Protein 7T5U (pdb70)

Secondary structure (DSSP, 8-state):
--HHHHHHHHHHHHTT--HHHHHHHHT--HHHHHHHHHS--PPPPHHHHHHHHHHHTS-THHHH--

Radius of gyration: 10.3 Å; Cα contacts (8 Å, |Δi|>4): 65; chains: 1; bounding box: 23×23×21 Å

Structure (mmCIF, N/CA/C/O backbone):
data_7T5U
#
_entry.id   7T5U
#
_cell.length_a   32.374
_cell.length_b   39.715
_cell.length_c   47.231
_cell.angle_alpha   90.000
_cell.angle_beta   90.000
_cell.angle_gamma   90.000
#
_symmetry.space_group_name_H-M   'P 21 21 21'
#
loop_
_entity.id
_entity.type
_entity.pdbx_description
1 polymer 'Helix-turn-helix domain-containing protein'
2 non-polymer 'SULFATE ION'
3 water water
#
loop_
_atom_site.group_PDB
_atom_site.id
_atom_site.type_symbol
_atom_site.label_atom_id
_atom_site.label_alt_id
_atom_site.label_comp_id
_atom_site.label_asym_id
_atom_site.label_entity_id
_atom_site.label_seq_id
_atom_site.pdbx_PDB_ins_code
_atom_site.Cartn_x
_atom_site.Cartn_y
_atom_site.Cartn_z
_atom_site.occupancy
_atom_site.B_iso_or_equiv
_atom_site.auth_seq_id
_atom_site.auth_comp_id
_atom_site.auth_asym_id
_atom_site.auth_atom_id
_atom_site.pdbx_PDB_model_num
ATOM 1 N N . ALA A 1 4 ? 2.94299 -15.67159 13.28258 1.000 20.99294 2 ALA A N 1
ATOM 2 C CA . ALA A 1 4 ? 1.98392 -16.50867 13.98604 1.000 19.82571 2 ALA A CA 1
ATOM 3 C C . ALA A 1 4 ? 2.04958 -16.20985 15.48971 1.000 18.88454 2 ALA A C 1
ATOM 4 O O . ALA A 1 4 ? 2.53046 -15.14192 15.88114 1.000 18.73526 2 ALA A O 1
ATOM 10 N N . THR A 1 5 ? 1.56116 -17.13601 16.32147 1.000 18.14899 3 THR A N 1
ATOM 11 C CA . THR A 1 5 ? 1.47999 -16.93265 17.76770 1.000 17.57315 3 THR A CA 1
ATOM 12 C C . THR A 1 5 ? 1.64925 -18.26641 18.48307 1.000 16.71162 3 THR A C 1
ATOM 13 O O . THR A 1 5 ? 1.51293 -19.32941 17.87448 1.000 16.33098 3 THR A O 1
ATOM 24 N N . ARG A 1 6 ? 1.90058 -18.19602 19.80348 1.000 16.16605 4 ARG A N 1
ATOM 25 C CA . ARG A 1 6 ? 2.13326 -19.40976 20.58938 1.000 15.28919 4 ARG A CA 1
ATOM 26 C C . ARG A 1 6 ? 0.85203 -20.21162 20.78474 1.000 13.27570 4 ARG A C 1
ATOM 27 O O . ARG A 1 6 ? 0.82432 -21.41241 20.50826 1.000 12.63819 4 ARG A O 1
ATOM 48 N N . LEU A 1 7 ? -0.22116 -19.58843 21.27674 1.000 13.48853 5 LEU A N 1
ATOM 49 C CA . LEU A 1 7 ? -1.46561 -20.34491 21.38278 1.000 13.70996 5 LEU A CA 1
ATOM 50 C C . LEU A 1 7 ? -1.85533 -20.92377 20.02301 1.000 12.65881 5 LEU A C 1
ATOM 51 O O . LEU A 1 7 ? -2.25003 -22.09100 19.93080 1.000 11.30086 5 LEU A O 1
ATOM 67 N N . GLY A 1 8 ? -1.66974 -20.15010 18.94690 1.000 13.54978 6 GLY A N 1
ATOM 68 C CA . GLY A 1 8 ? -2.06665 -20.61871 17.62557 1.000 13.56607 6 GLY A CA 1
ATOM 69 C C . GLY A 1 8 ? -1.19935 -21.74335 17.08505 1.000 12.98351 6 GLY A C 1
ATOM 70 O O . GLY A 1 8 ? -1.70452 -22.65503 16.42524 1.000 13.03834 6 GLY A O 1
ATOM 74 N N . GLU A 1 9 ? 0.11819 -21.67449 17.32426 1.000 12.70605 7 GLU A N 1
ATOM 75 C CA . GLU A 1 9 ? 1.03016 -22.77793 17.00549 1.000 13.08554 7 GLU A CA 1
ATOM 76 C C . GLU A 1 9 ? 0.55455 -24.06302 17.64560 1.000 11.29611 7 GLU A C 1
ATOM 77 O O . GLU A 1 9 ? 0.46855 -25.11490 16.99676 1.000 11.62020 7 GLU A O 1
ATOM 89 N N . LYS A 1 10 ? 0.26220 -23.98907 18.94248 1.000 10.42356 8 LYS A N 1
ATOM 90 C CA . LYS A 1 10 ? -0.11296 -25.16844 19.70256 1.000 10.13247 8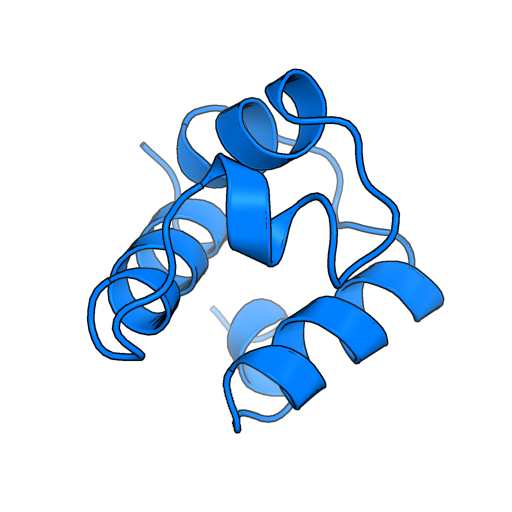 LYS A CA 1
ATOM 91 C C . LYS A 1 10 ? -1.40506 -25.72427 19.18000 1.000 9.79813 8 LYS A C 1
ATOM 92 O O . LYS A 1 10 ? -1.55055 -26.93201 18.98052 1.000 10.03120 8 LYS A O 1
ATOM 111 N N . LEU A 1 11 ? -2.36630 -24.84472 18.97554 1.000 9.13714 9 LEU A N 1
ATOM 112 C CA . LEU A 1 11 ? -3.66987 -25.28068 18.54012 1.000 9.65405 9 LEU A CA 1
ATOM 113 C C . LEU A 1 11 ? -3.58116 -25.93797 17.16849 1.000 8.06403 9 LEU A C 1
ATOM 114 O O . LEU A 1 11 ? -4.10301 -27.03901 16.95561 1.000 8.69356 9 LEU A O 1
ATOM 130 N N . ARG A 1 12 ? -2.92447 -25.27533 16.20921 1.000 7.67209 10 ARG A N 1
ATOM 131 C CA . ARG A 1 12 ? -2.83435 -25.84471 14.86836 1.000 8.28486 10 ARG A CA 1
ATOM 132 C C . ARG A 1 12 ? -2.03999 -27.14699 14.86020 1.000 7.67654 10 ARG A C 1
ATOM 133 O O . ARG A 1 12 ? -2.42763 -28.11705 14.20039 1.000 7.74834 10 ARG A O 1
ATOM 154 N N . ASP A 1 13 ? -0.92007 -27.19086 15.58030 1.000 7.47992 11 ASP A N 1
ATOM 155 C CA . ASP A 1 13 ? -0.11264 -28.40586 15.61103 1.000 7.77573 11 ASP A CA 1
ATOM 156 C C . ASP A 1 13 ? -0.92766 -29.59062 16.10190 1.000 7.15666 11 ASP A C 1
ATOM 157 O O . ASP A 1 13 ? -0.85804 -30.68505 15.52566 1.000 7.84269 11 ASP A O 1
ATOM 166 N N . LEU A 1 14 ? -1.64191 -29.41267 17.21703 1.000 6.58964 12 LEU A N 1
ATOM 167 C CA . LEU A 1 14 ? -2.38862 -30.52767 17.78502 1.000 7.01933 12 LEU A CA 1
ATOM 168 C C . LEU A 1 14 ? -3.56809 -30.89645 16.90148 1.000 7.38174 12 LEU A C 1
ATOM 169 O O . LEU A 1 14 ? -3.87534 -32.07902 16.73833 1.000 7.98492 12 LEU A O 1
ATOM 185 N N . ARG A 1 15 ? -4.24041 -29.90261 16.32104 1.000 6.92171 13 ARG A N 1
ATOM 186 C CA . ARG A 1 15 ? -5.36405 -30.20201 15.44435 1.000 7.05434 13 ARG A CA 1
ATOM 187 C C . ARG A 1 15 ? -4.91960 -31.07281 14.27928 1.000 7.52202 13 ARG A C 1
ATOM 188 O O . ARG A 1 15 ? -5.54835 -32.08973 13.96236 1.000 8.94567 13 ARG A O 1
ATOM 209 N N . LYS A 1 16 ? -3.81362 -30.68903 13.63988 1.000 8.22825 14 LYS A N 1
ATOM 210 C CA . LYS A 1 16 ? -3.34627 -31.41979 12.47101 1.000 10.10079 14 LYS A CA 1
ATOM 211 C C . LYS A 1 16 ? -2.86393 -32.80975 12.86102 1.000 12.02992 14 LYS A C 1
ATOM 212 O O . LYS A 1 16 ? -3.09854 -33.76842 12.12540 1.000 13.08161 14 LYS A O 1
ATOM 231 N N . GLN A 1 17 ? -2.24642 -32.94585 14.03648 1.000 12.60466 15 GLN A N 1
ATOM 232 C CA A GLN A 1 17 ? -1.81607 -34.25892 14.49387 0.553 13.31592 15 GLN A CA 1
ATOM 233 C CA B GLN A 1 17 ? -1.82550 -34.25743 14.52954 0.447 13.52265 15 GLN A CA 1
ATOM 234 C C . GLN A 1 17 ? -3.00077 -35.16207 14.84292 1.000 14.10920 15 GLN A C 1
ATOM 235 O O . GLN A 1 17 ? -2.89417 -36.38338 14.69224 1.000 16.15811 15 GLN A O 1
ATOM 260 N N . ARG A 1 18 ? -4.11788 -34.59378 15.31785 1.000 14.02763 16 ARG A N 1
ATOM 261 C CA . ARG A 1 18 ? -5.32631 -35.36309 15.61503 1.000 14.75510 16 ARG A CA 1
ATOM 262 C C . ARG A 1 18 ? -6.13178 -35.68587 14.35920 1.000 15.12004 16 ARG A C 1
ATOM 263 O O . ARG A 1 18 ? -7.16236 -36.35948 14.45503 1.000 16.46452 16 ARG A O 1
ATOM 284 N N . GLY A 1 19 ? -5.68649 -35.22378 13.19230 1.000 14.10058 17 GLY A N 1
ATOM 285 C CA . GLY A 1 19 ? -6.35640 -35.52690 11.94288 1.000 13.21912 17 GLY A CA 1
ATOM 286 C C . GLY A 1 19 ? -7.63853 -34.76823 11.69659 1.000 11.99426 17 GLY A C 1
ATOM 287 O O . GLY A 1 19 ? -8.48172 -35.23980 10.92993 1.000 13.30513 17 GLY A O 1
ATOM 291 N N . LEU A 1 20 ? -7.81446 -33.60909 12.32383 1.000 9.29285 18 LEU A N 1
ATOM 292 C CA . LEU A 1 20 ? -9.04425 -32.83579 12.22426 1.000 8.28818 18 LEU A CA 1
ATOM 293 C C . LEU A 1 20 ? -8.82606 -31.64835 11.29871 1.000 7.57782 18 LEU A C 1
ATOM 294 O O . LEU A 1 20 ? -7.81318 -30.95442 11.39675 1.000 8.27957 18 LEU A O 1
ATOM 310 N N . THR A 1 21 ? -9.78546 -31.39700 10.41502 1.000 6.85333 19 THR A N 1
ATOM 311 C CA . THR A 1 21 ? -9.73395 -30.18212 9.62525 1.000 6.76456 19 THR A CA 1
ATOM 312 C C . THR A 1 21 ? -10.10282 -28.98003 10.48694 1.000 6.29965 19 THR A C 1
ATOM 313 O O . THR A 1 21 ? -10.68600 -29.09674 11.57092 1.000 6.16963 19 THR A O 1
ATOM 324 N N . LEU A 1 22 ? -9.77561 -27.80354 9.96140 1.000 6.64115 20 LEU A N 1
ATOM 325 C CA . LEU A 1 22 ? -10.17404 -26.55820 10.60233 1.000 6.44942 20 LEU A CA 1
ATOM 326 C C . LEU A 1 22 ? -11.68543 -26.51515 10.77737 1.000 6.42736 20 LEU A C 1
ATOM 327 O O . LEU A 1 22 ? -12.19202 -26.19151 11.85846 1.000 6.73866 20 LEU A O 1
ATOM 343 N N . GLU A 1 23 ? -12.42412 -26.85370 9.71259 1.000 7.23038 21 GLU A N 1
ATOM 344 C CA . GLU A 1 23 ? -13.87968 -26.82138 9.77062 1.000 8.45648 21 GLU A CA 1
ATOM 345 C C . GLU A 1 23 ? -14.40583 -27.79344 10.81117 1.000 7.08038 21 GLU A C 1
ATOM 346 O O . GLU A 1 23 ? -15.32738 -27.46403 11.56834 1.000 7.71200 21 GLU A O 1
ATOM 358 N N . LYS A 1 24 ? -13.80375 -28.97953 10.89880 1.000 6.53794 22 LYS A N 1
ATOM 359 C CA . LYS A 1 24 ? -14.30096 -29.97276 11.84180 1.000 7.03486 22 LYS A CA 1
ATOM 360 C C . LYS A 1 24 ? -14.06250 -29.53674 13.28276 1.000 6.62837 22 LYS A C 1
ATOM 361 O O . LYS A 1 24 ? -14.96463 -29.64189 14.12122 1.000 7.06274 22 LYS A O 1
ATOM 380 N N . LEU A 1 25 ? -12.85024 -29.07691 13.60902 1.000 5.84095 23 LEU A N 1
ATOM 381 C CA . LEU A 1 25 ? -12.60030 -28.66760 14.98728 1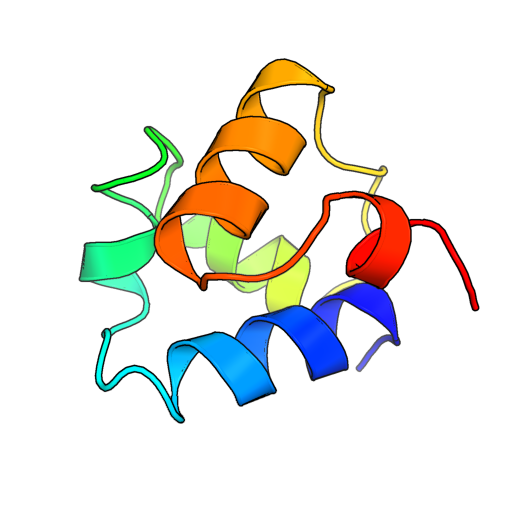.000 5.82613 23 LEU A CA 1
ATOM 382 C C . LEU A 1 25 ? -13.48026 -27.48647 15.36674 1.000 5.57083 23 LEU A C 1
ATOM 383 O O . LEU A 1 25 ? -13.96877 -27.40887 16.50065 1.000 5.82262 23 LEU A O 1
ATOM 399 N N . ALA A 1 26 ? -13.69000 -26.54461 14.44745 1.000 5.67715 24 ALA A N 1
ATOM 400 C CA . ALA A 1 26 ? -14.57141 -25.42261 14.74716 1.000 6.19032 24 ALA A CA 1
ATOM 401 C C . ALA A 1 26 ? -15.97670 -25.92034 15.05510 1.000 6.37889 24 ALA A C 1
ATOM 402 O O . ALA A 1 26 ? -16.59778 -25.50299 16.03975 1.000 7.13840 24 ALA A O 1
ATOM 409 N N . ASP A 1 27 ? -16.48790 -26.82373 14.22090 1.000 6.93765 25 ASP A N 1
ATOM 410 C CA A ASP A 1 27 ? -17.80469 -27.39146 14.46272 0.548 7.67060 25 ASP A CA 1
ATOM 411 C CA B ASP A 1 27 ? -17.80542 -27.40889 14.46177 0.452 8.14944 25 ASP A CA 1
ATOM 412 C C . ASP A 1 27 ? -17.85976 -28.09296 15.82061 1.000 7.52970 25 ASP A C 1
ATOM 413 O O . ASP A 1 27 ? -18.82360 -27.93110 16.58225 1.000 7.99354 25 ASP A O 1
ATOM 428 N N . MET A 1 28 ? -16.84387 -28.89219 16.13179 1.000 6.84967 26 MET A N 1
ATOM 429 C CA . MET A 1 28 ? -16.81321 -29.60734 17.40152 1.000 6.87431 26 MET A CA 1
ATOM 430 C C . MET A 1 28 ? -16.93579 -28.64380 18.56614 1.000 6.78153 26 MET A C 1
ATOM 431 O O . MET A 1 28 ? -17.72556 -28.86690 19.48889 1.000 7.60812 26 MET A O 1
ATOM 445 N N . ALA A 1 29 ? -16.14700 -27.57314 18.55554 1.000 6.39267 27 ALA A N 1
ATOM 446 C CA . ALA A 1 29 ? -16.10282 -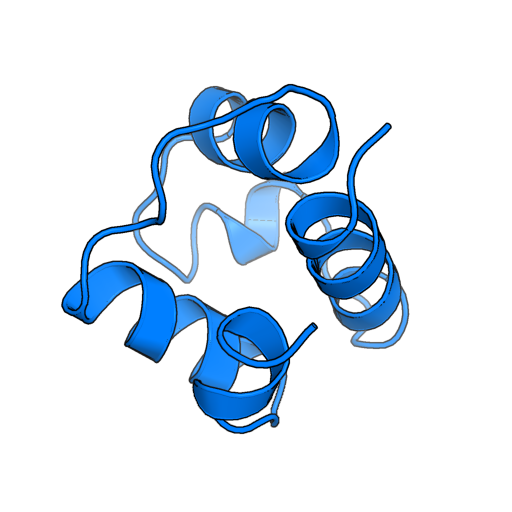26.65395 19.68606 1.000 6.97137 27 ALA A CA 1
ATOM 447 C C . ALA A 1 29 ? -17.19818 -25.59432 19.65526 1.000 6.95912 27 ALA A C 1
ATOM 448 O O . ALA A 1 29 ? -17.25690 -24.76560 20.56469 1.000 8.49291 27 ALA A O 1
ATOM 455 N N . GLY A 1 30 ? -18.07353 -25.61912 18.66093 1.000 7.29887 28 GLY A N 1
ATOM 456 C CA . GLY A 1 30 ? -19.11657 -24.61350 18.54506 1.000 8.30778 28 GLY A CA 1
ATOM 457 C C . GLY A 1 30 ? -18.57792 -23.23307 18.24312 1.000 8.88087 28 GLY A C 1
ATOM 458 O O . GLY A 1 30 ? -19.08897 -22.24113 18.77535 1.000 10.89966 28 GLY A O 1
ATOM 462 N N . LEU A 1 31 ? -17.55327 -23.15189 17.39885 1.000 8.46699 29 LEU A N 1
ATOM 463 C CA . LEU A 1 31 ? -16.93110 -21.90785 16.98258 1.000 8.38174 29 LEU A CA 1
ATOM 464 C C . LEU A 1 31 ? -17.17707 -21.71833 15.50034 1.000 8.09070 29 LEU A C 1
ATOM 465 O O . LEU A 1 31 ? -17.31441 -22.69549 14.75928 1.000 9.07289 29 LEU A O 1
ATOM 481 N N . SER A 1 32 ? -17.16431 -20.46834 15.05606 1.000 7.97877 30 SER A N 1
ATOM 482 C CA . SER A 1 32 ? -17.12377 -20.23718 13.62437 1.000 8.01096 30 SER A CA 1
ATOM 483 C C . SER A 1 32 ? -15.75596 -20.61892 13.06993 1.000 7.59892 30 SER A C 1
ATOM 484 O O . SER A 1 32 ? -14.73705 -20.59163 13.76667 1.000 7.03798 30 SER A O 1
ATOM 492 N N . LYS A 1 33 ? -15.74431 -20.97070 11.78913 1.000 8.17435 31 LYS A N 1
ATOM 493 C CA . LYS A 1 33 ? -14.48667 -21.30310 11.13529 1.000 8.40780 31 LYS A CA 1
ATOM 494 C C . LYS A 1 33 ? -13.53201 -20.11604 11.14021 1.000 7.23208 31 LYS A C 1
ATOM 495 O O . LYS A 1 33 ? -12.32169 -20.28677 11.33525 1.000 6.75833 31 LYS A O 1
ATOM 514 N N . SER A 1 34 ? -14.05782 -18.90537 10.92645 1.000 7.66761 32 SER A N 1
ATOM 515 C CA . SER A 1 34 ? -13.18931 -17.73912 10.91062 1.000 7.90057 32 SER A CA 1
ATOM 516 C C . SER A 1 34 ? -12.59950 -17.46368 12.28339 1.000 7.28511 32 SER A C 1
ATOM 517 O O . SER A 1 34 ? -11.43717 -17.05970 12.37824 1.000 7.83113 32 SER A O 1
ATOM 525 N N . TYR A 1 35 ? -13.37793 -17.66067 13.35073 1.000 7.15210 33 TYR A N 1
ATOM 526 C CA . TYR A 1 35 ? -12.82441 -17.47391 14.68169 1.000 7.17318 33 TYR A CA 1
ATOM 527 C C . TYR A 1 35 ? -11.70245 -18.46778 14.96091 1.000 6.50158 33 TYR A C 1
ATOM 528 O O . TYR A 1 35 ? -10.64759 -18.08936 15.47748 1.000 6.43443 33 TYR A O 1
ATOM 546 N N . LEU A 1 36 ? -11.89481 -19.74236 14.62318 1.000 5.76112 34 LEU A N 1
ATOM 547 C CA . LEU A 1 36 ? -10.81829 -20.69311 14.87172 1.000 5.58034 34 LEU A CA 1
ATOM 548 C C . LEU A 1 36 ? -9.59789 -20.35231 14.03524 1.000 5.44953 34 LEU A C 1
ATOM 549 O O . LEU A 1 36 ? -8.46718 -20.44374 14.51709 1.000 5.47335 34 LEU A O 1
ATOM 565 N N . TRP A 1 37 ? -9.80494 -19.93357 12.78246 1.000 5.34667 35 TRP A N 1
ATOM 566 C CA . TRP A 1 37 ? -8.67840 -19.52233 11.95436 1.000 5.65058 35 TRP A CA 1
ATOM 567 C C . TRP A 1 37 ? -7.92886 -18.37211 12.60901 1.000 5.54180 35 TRP A C 1
ATOM 568 O O . TRP A 1 37 ? -6.69854 -18.33301 12.58482 1.000 5.79477 35 TRP A O 1
ATOM 589 N N . GLU A 1 38 ? -8.66277 -17.40419 13.15820 1.000 5.92974 36 GLU A N 1
ATOM 590 C CA . GLU A 1 38 ? -8.03738 -16.29083 13.86648 1.000 7.20029 36 GLU A CA 1
ATOM 591 C C . GLU A 1 38 ? -7.23924 -16.76236 15.07239 1.000 7.01711 36 GLU A C 1
ATOM 592 O O . GLU A 1 38 ? -6.14312 -16.25467 15.33231 1.000 8.14248 36 GLU A O 1
ATOM 604 N N . LEU A 1 39 ? -7.75708 -17.73007 15.82457 1.000 6.98953 37 LEU A N 1
ATOM 605 C CA . LEU A 1 39 ? -6.98689 -18.25270 16.94564 1.000 6.96125 37 LEU A CA 1
ATOM 606 C C . LEU A 1 39 ? -5.69043 -18.88880 16.47236 1.000 7.34070 37 LEU A C 1
ATOM 607 O O . LEU A 1 39 ? -4.66732 -18.81710 17.16181 1.000 8.69623 37 LEU A O 1
ATOM 623 N N . GLU A 1 40 ? -5.71979 -19.54919 15.32001 1.000 6.78044 38 GLU A N 1
ATOM 624 C CA . GLU A 1 40 ? -4.51877 -20.19600 14.81523 1.000 7.61715 38 GLU A CA 1
ATOM 625 C C . GLU A 1 40 ? -3.52350 -19.19855 14.23295 1.000 7.70104 38 GLU A C 1
ATOM 626 O O . GLU A 1 40 ? -2.31657 -19.45606 14.26899 1.000 10.03879 38 GLU A O 1
ATOM 638 N N . ASN A 1 41 ? -4.00002 -18.07514 13.68153 1.000 6.77415 39 ASN A N 1
ATOM 639 C CA . ASN A 1 41 ? -3.18100 -17.25648 12.79355 1.000 7.43039 39 ASN A CA 1
ATOM 640 C C . ASN A 1 41 ? -3.04199 -15.78550 13.16200 1.000 8.47234 39 ASN A C 1
ATOM 641 O O . ASN A 1 41 ? -2.30495 -15.06932 12.47781 1.000 9.68442 39 ASN A O 1
ATOM 652 N N . ARG A 1 42 ? -3.70671 -15.31619 14.21373 1.000 8.51007 40 ARG A N 1
ATOM 653 C CA . ARG A 1 42 ? -3.70123 -13.90890 14.58896 1.000 9.79146 40 ARG A CA 1
ATOM 654 C C . ARG A 1 42 ? -3.58578 -13.77430 16.10311 1.000 11.05705 40 ARG A C 1
ATOM 655 O O . ARG A 1 42 ? -4.08655 -14.60296 16.86253 1.000 11.80853 40 ARG A O 1
ATOM 676 N N . GLU A 1 43 ? -2.94674 -12.69681 16.53658 1.000 12.88118 41 GLU A N 1
ATOM 677 C CA . GLU A 1 43 ? -3.04221 -12.25513 17.92082 1.000 15.28597 41 GLU A CA 1
ATOM 678 C C . GLU A 1 43 ? -4.50649 -12.18604 18.34224 1.000 15.47981 41 GLU A C 1
ATOM 679 O O . GLU A 1 43 ? -5.32330 -11.55323 17.66872 1.000 17.17084 41 GLU A O 1
ATOM 691 N N . SER A 1 44 ? -4.85266 -12.84918 19.44658 1.000 14.81089 42 SER A N 1
ATOM 692 C CA . SER A 1 44 ? -6.25220 -12.93845 19.84049 1.000 14.05947 42 SER A CA 1
ATOM 693 C C . SER A 1 44 ? -6.40225 -12.92513 21.35077 1.000 13.86096 42 SER A C 1
ATOM 694 O O . SER A 1 44 ? -5.52116 -13.37415 22.08606 1.000 14.28223 42 SER A O 1
ATOM 702 N N . GLN A 1 45 ? -7.54693 -12.41745 21.79989 1.000 13.66718 43 GLN A N 1
ATOM 703 C CA . GLN A 1 45 ? -7.95860 -12.61754 23.17888 1.000 13.46815 43 GLN A CA 1
ATOM 704 C C . GLN A 1 45 ? -7.98962 -14.11332 23.49005 1.000 12.53118 43 GLN A C 1
ATOM 705 O O . GLN A 1 45 ? -8.36412 -14.93384 22.65220 1.000 12.38193 43 GLN A O 1
ATOM 719 N N . ARG A 1 46 ? -7.56386 -14.47199 24.68678 1.000 10.80941 44 ARG A N 1
ATOM 720 C CA . ARG A 1 46 ? -7.69322 -15.84706 25.13863 1.000 9.94389 44 ARG A CA 1
ATOM 721 C C . ARG A 1 46 ? -9.12868 -16.33196 24.92370 1.000 9.44035 44 ARG A C 1
ATOM 722 O O . ARG A 1 46 ? -10.07594 -15.60309 25.24109 1.000 10.11267 44 ARG A O 1
ATOM 743 N N 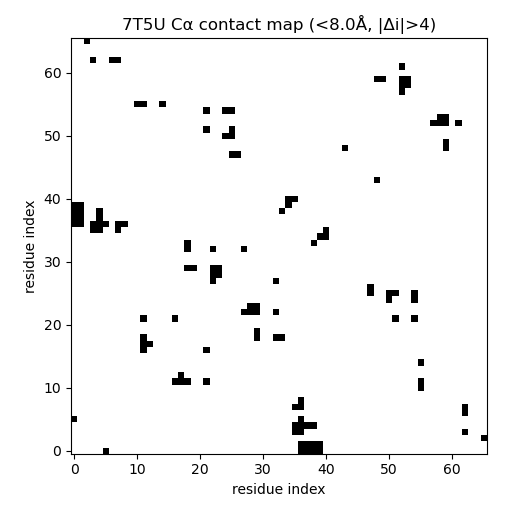. PRO A 1 47 ? -9.33707 -17.54910 24.41177 1.000 9.16773 45 PRO A N 1
ATOM 744 C CA . PRO A 1 47 ? -10.70067 -18.08011 24.31921 1.000 9.50252 45 PRO A CA 1
ATOM 745 C C . PRO A 1 47 ? -11.35951 -18.12959 25.68542 1.000 8.88190 45 PRO A C 1
ATOM 746 O O . PRO A 1 47 ? -10.68750 -18.26688 26.71289 1.000 8.95980 45 PRO A O 1
ATOM 757 N N . SER A 1 48 ? -12.68900 -18.04087 25.67946 1.000 8.58459 46 SER A N 1
ATOM 758 C CA . SER A 1 48 ? -13.44401 -18.16135 26.91499 1.000 9.02908 46 SER A CA 1
ATOM 759 C C . SER A 1 48 ? -13.18800 -19.52174 27.54859 1.000 8.53013 46 SER A C 1
ATOM 760 O O . SER A 1 48 ? -12.77812 -20.47178 26.88153 1.000 8.56810 46 SER A O 1
ATOM 768 N N . ALA A 1 49 ? -13.47277 -19.62636 28.84813 1.000 7.89757 47 ALA A N 1
ATOM 769 C CA . ALA A 1 49 ? -13.15161 -20.85886 29.55283 1.000 8.24193 47 ALA A CA 1
ATOM 770 C C . ALA A 1 49 ? -13.87831 -22.05531 28.95211 1.000 8.05396 47 ALA A C 1
ATOM 771 O O . ALA A 1 49 ? -13.29926 -23.13872 28.83696 1.000 7.81731 47 ALA A O 1
ATOM 778 N N . GLU A 1 50 ? -15.14842 -21.89963 28.57779 1.000 9.12330 48 GLU A N 1
ATOM 779 C CA . GLU A 1 50 ? -15.83816 -23.05310 28.00275 1.000 9.82759 48 GLU A CA 1
ATOM 780 C C . GLU A 1 50 ? -15.25132 -23.44916 26.65618 1.000 8.38944 48 GLU A C 1
ATOM 781 O O . GLU A 1 50 ? -15.16026 -24.63997 26.35254 1.000 8.62116 48 GLU A O 1
ATOM 793 N N . LYS A 1 51 ? -14.84239 -22.48007 25.83693 1.000 8.13890 49 LYS A N 1
ATOM 794 C CA . LYS A 1 51 ? -14.28024 -22.83565 24.53718 1.000 7.29837 49 LYS A CA 1
ATOM 795 C C . LYS A 1 51 ? -12.86925 -23.39130 24.66531 1.000 6.47434 49 LYS A C 1
ATOM 796 O O . LYS A 1 51 ? -12.48534 -24.28787 23.90852 1.000 6.35280 49 LYS A O 1
ATOM 815 N N . LEU A 1 52 ? -12.08530 -22.86731 25.60525 1.000 6.64124 50 LEU A N 1
ATOM 816 C CA . LEU A 1 52 ? -10.78768 -23.45895 25.88306 1.000 6.69171 50 LEU A CA 1
ATOM 817 C C . LEU A 1 52 ? -10.94164 -24.90340 26.34293 1.000 6.25480 50 LEU A C 1
ATOM 818 O O . LEU A 1 52 ? -10.17112 -25.78022 25.93135 1.000 6.70250 50 LEU A O 1
ATOM 834 N N . THR A 1 53 ? -11.94450 -25.16547 27.19516 1.000 5.89730 51 THR A N 1
ATOM 835 C CA . THR A 1 53 ? -12.21472 -26.52509 27.64912 1.000 6.49983 51 THR A CA 1
ATOM 836 C C . THR A 1 53 ? -12.59977 -27.42118 26.47784 1.000 6.49132 51 THR A C 1
ATOM 837 O O . THR A 1 53 ? -12.09078 -28.54028 26.34842 1.000 7.04325 51 THR A O 1
ATOM 848 N N . ALA A 1 54 ? -13.47461 -26.93400 25.59044 1.000 6.23459 52 ALA A N 1
ATOM 849 C CA . ALA A 1 54 ? -13.87938 -27.74588 24.44624 1.000 6.47293 52 ALA A CA 1
ATOM 850 C C . ALA A 1 54 ? -12.69154 -28.04760 23.54155 1.000 5.92908 52 ALA A C 1
ATOM 851 O O . ALA A 1 54 ? -12.52049 -29.18305 23.08526 1.000 6.47101 52 ALA A O 1
ATOM 858 N N . LEU A 1 55 ? -11.87146 -27.03192 23.24868 1.000 5.76592 53 LEU A N 1
ATOM 859 C CA . LEU A 1 55 ? -10.72441 -27.22818 22.36792 1.000 5.53068 53 LEU A CA 1
ATOM 860 C C . LEU A 1 55 ? -9.73610 -28.20452 22.97956 1.000 5.88040 53 LEU A C 1
ATOM 861 O O . LEU A 1 55 ? -9.26713 -29.12847 22.31003 1.000 6.26459 53 LEU A O 1
ATOM 877 N N . ALA A 1 56 ? -9.41281 -28.01976 24.26144 1.000 5.79699 54 ALA A N 1
ATOM 878 C CA . ALA A 1 56 ? -8.46064 -28.91059 24.91194 1.000 6.51509 54 ALA A CA 1
ATOM 879 C C . ALA A 1 56 ? -8.97841 -30.34223 24.93114 1.000 6.44527 54 ALA A C 1
ATOM 880 O O . ALA A 1 56 ? -8.24856 -31.28044 24.60288 1.000 6.77057 54 ALA A O 1
ATOM 887 N N . ASP A 1 57 ? -10.24294 -30.53140 25.30597 1.000 6.81112 55 ASP A N 1
ATOM 888 C CA . ASP A 1 57 ? -10.78588 -31.88443 2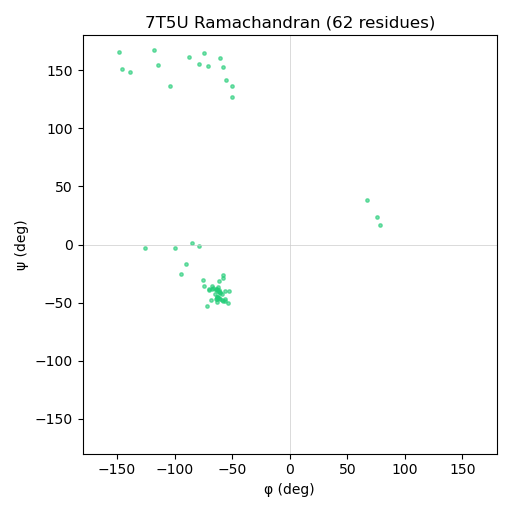5.34753 1.000 7.75240 55 ASP A CA 1
ATOM 889 C C . ASP A 1 57 ? -10.82657 -32.51819 23.95646 1.000 7.50690 55 ASP A C 1
ATOM 890 O O . ASP A 1 57 ? -10.55111 -33.71596 23.80916 1.000 9.10329 55 ASP A O 1
ATOM 899 N N . ALA A 1 58 ? -11.15323 -31.73084 22.92178 1.000 7.19588 56 ALA A N 1
ATOM 900 C CA . ALA A 1 58 ? -11.17762 -32.26109 21.56102 1.000 7.55669 56 ALA A CA 1
ATOM 901 C C . ALA A 1 58 ? -9.80542 -32.75710 21.14340 1.000 8.12368 56 ALA A C 1
ATOM 902 O O . ALA A 1 58 ? -9.69347 -33.69964 20.35281 1.000 10.10208 56 ALA A O 1
ATOM 909 N N . LEU A 1 59 ? -8.75574 -32.13134 21.66190 1.000 6.54260 57 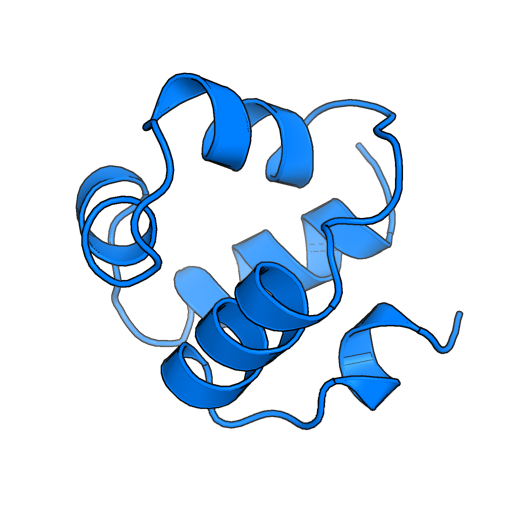LEU A N 1
ATOM 910 C CA . LEU A 1 59 ? -7.39060 -32.40560 21.25177 1.000 7.26935 57 LEU A CA 1
ATOM 911 C C . LEU A 1 59 ? -6.64872 -33.32242 22.21575 1.000 7.68483 57 LEU A C 1
ATOM 912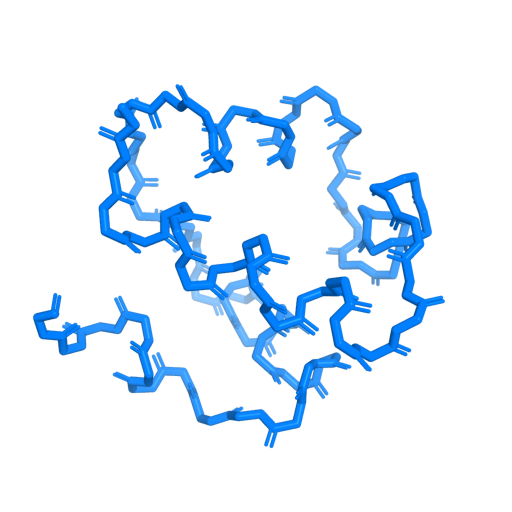 O O . LEU A 1 59 ? -5.49079 -33.66105 21.96051 1.000 9.11470 57 LEU A O 1
ATOM 928 N N . GLY A 1 60 ? -7.27563 -33.71902 23.32393 1.000 7.59885 58 GLY A N 1
ATOM 929 C CA . GLY A 1 60 ? -6.65667 -34.65019 24.24855 1.000 7.43435 58 GLY A CA 1
ATOM 930 C C . GLY A 1 60 ? -5.62507 -34.04967 25.17416 1.000 7.31998 58 GLY A C 1
ATOM 931 O O . GLY A 1 60 ? -4.83875 -34.79570 25.75231 1.000 8.88743 58 GLY A O 1
ATOM 935 N N . VAL A 1 61 ? -5.60040 -32.72766 25.33213 1.000 6.55005 59 VAL A N 1
ATOM 936 C CA . VAL A 1 61 ? -4.62179 -32.04410 26.16880 1.000 6.99219 59 VAL A CA 1
ATOM 937 C C . VAL A 1 61 ? -5.34685 -31.31717 27.30390 1.000 6.84022 59 VAL A C 1
ATOM 938 O O . VAL A 1 61 ? -6.55597 -31.13896 27.28058 1.000 7.49930 59 VAL A O 1
ATOM 951 N N . GLY A 1 62 ? -4.58714 -30.86695 28.29674 1.000 6.76605 60 GLY A N 1
ATOM 952 C CA . GLY A 1 62 ? -5.17282 -30.03506 29.33011 1.000 7.11101 60 GLY A CA 1
ATOM 953 C C . GLY A 1 62 ? -5.35298 -28.59922 28.86567 1.000 6.37136 60 GLY A C 1
ATOM 954 O O . GLY A 1 62 ? -4.63026 -28.11369 28.00197 1.000 6.32543 60 GLY A O 1
ATOM 958 N N . THR A 1 63 ? -6.29972 -27.87329 29.47243 1.000 6.26510 61 THR A N 1
ATOM 959 C CA . THR A 1 63 ? -6.37619 -26.44387 29.18581 1.000 6.96039 61 THR A CA 1
ATOM 960 C C . THR A 1 63 ? -5.06848 -25.74599 29.52786 1.000 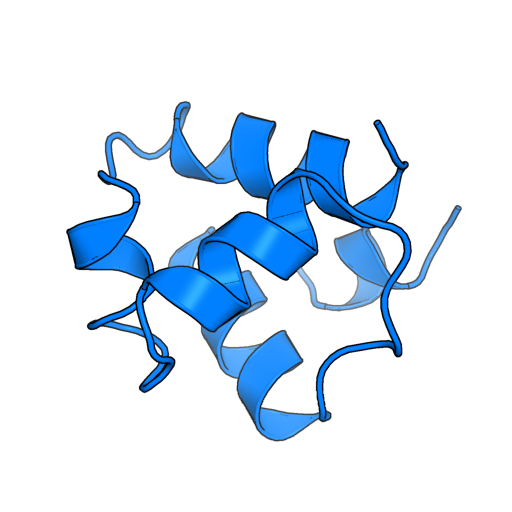6.29905 61 THR A C 1
ATOM 961 O O . THR A 1 63 ? -4.72017 -24.74356 28.89614 1.000 6.85905 61 THR A O 1
ATOM 972 N N . SER A 1 64 ? -4.32775 -26.27789 30.51183 1.000 6.50580 62 SER A N 1
ATOM 973 C CA . SER A 1 64 ? -3.03948 -25.70100 30.87961 1.000 6.82113 62 SER A CA 1
ATOM 974 C C . SER A 1 64 ? -2.06613 -25.66334 29.70429 1.000 6.60737 62 SER A C 1
ATOM 975 O O . SER A 1 64 ? -1.15618 -24.82810 29.69259 1.000 7.43734 62 SER A O 1
ATOM 983 N N . PHE A 1 65 ? -2.22216 -26.56781 28.72975 1.000 6.19843 63 PHE A N 1
ATOM 984 C CA . PHE A 1 65 ? -1.37363 -26.54995 27.53961 1.000 6.48156 63 PHE A CA 1
ATOM 985 C C . PHE A 1 65 ? -1.38362 -25.18061 26.88632 1.000 6.65929 63 PHE A C 1
ATOM 986 O O . PHE A 1 65 ? -0.35578 -24.70595 26.39095 1.000 7.95176 63 PHE A O 1
ATOM 1003 N N . PHE A 1 66 ? -2.55181 -24.54183 26.85109 1.000 6.35435 64 PHE A N 1
ATOM 1004 C CA . PHE A 1 66 ? -2.72690 -23.26223 26.18694 1.000 7.46823 64 PHE A CA 1
ATOM 1005 C C . PHE A 1 66 ? -2.47663 -22.08828 27.10993 1.000 9.00037 64 PHE A C 1
ATOM 1006 O O . PHE A 1 66 ? -2.26803 -20.97477 26.62450 1.000 11.49289 64 PHE A O 1
ATOM 1023 N N . LEU A 1 67 ? -2.47712 -22.31854 28.41577 1.000 9.50412 65 LEU A N 1
ATOM 1024 C CA . LEU A 1 67 ? -2.34126 -21.25034 29.39551 1.000 9.89362 65 LEU A CA 1
ATOM 1025 C C . LEU A 1 67 ? -0.91203 -21.05256 29.85086 1.000 11.87876 65 LEU A C 1
ATOM 1026 O O . LEU A 1 67 ? -0.55505 -19.95683 30.29786 1.000 14.04930 65 LEU A O 1
ATOM 1042 N N . GLU A 1 68 ? -0.09401 -22.08399 29.76635 1.000 13.04948 66 GLU A N 1
ATOM 1043 C CA . GLU A 1 68 ? 1.31478 -21.91540 30.04731 1.000 14.55484 66 GLU A CA 1
ATOM 1044 C C . GLU A 1 68 ? 2.01988 -21.50422 28.76336 1.000 17.39941 66 GLU A C 1
ATOM 1045 O O . GLU A 1 68 ? 1.47746 -21.62921 27.66461 1.000 19.17715 66 GLU A O 1
ATOM 1057 N N . ASP A 1 69 ? 3.21415 -20.95273 28.92138 1.000 18.64905 67 ASP A N 1
ATOM 1058 C CA . ASP A 1 69 ? 3.88487 -20.23367 27.84136 1.000 19.86214 67 ASP A CA 1
ATOM 1059 C C . ASP A 1 69 ? 3.85735 -20.98914 26.51976 1.000 21.08042 67 ASP A C 1
ATOM 1060 O O . ASP A 1 69 ? 3.83400 -20.36799 25.45465 1.000 21.96668 67 ASP A O 1
#

Nearest PDB structures (foldseek):
  7t5u-assembly1_A  TM=1.015E+00  e=6.119E-10  Escherichia coli
  3zkc-assembly1_B  TM=9.084E-01  e=1.466E-04  Bacillus subtilis subsp. subtilis str. 168
  1b0n-assembly1_A  TM=9.004E-01  e=1.850E-04  Bacillus subtilis
  3qq6-assembly1_A  TM=8.978E-01  e=3.941E-04  Bacillus subtilis
  1zz6-assembly1_A-2  TM=8.710E-01  e=2.534E-03  Streptomyces wedmorensis

InterPro domains:
  IPR001387 Cro/C1-type, helix-turn-helix domain [PS50943] (9-64)
  IPR001387 Cro/C1-type, helix-turn-helix domain [SM00530] (8-64)
  IPR001387 Cro/C1-type, helix-turn-helix domain [cd00093] (6-64)
  IPR010982 Lambda repressor-like, DNA-binding domain superfamily [G3DSA:1.10.260.40] (1-75)
  IPR010982 Lambda repressor-like, DNA-binding domain superfamily [SSF47413] (3-68)
  IPR050807 Transcriptional regulator/dioxygenase, bacterial-type [PTHR46797] (2-76)

Sequence (66 aa):
ATRLGEKLRDLRKQQRGLTLEKLADDMAGLSKSYLWELENRESQRPSAEKLTALADALGVGTSFFLED

Organism: Escherichia coli (NCBI:txid562)

Solvent-accessible surface area: 4157 Å² total; per-residue (Å²): 128,43,128,41,0,77,17,0,100,68,44,21,112,152,128,67,36,86,38,112,106,0,3,105,96,4,54,22,66,108,71,68,0,108,72,3,6,47,116,144,58,143,140,2,62,82,126,54,9,65,36,2,0,105,17,2,55,37,44,47,67,67,13,94,125,106

B-factor: mean 12.48, std 5.4, range [5.35, 36.11]

Foldseek 3Di:
DDDLLVVLVVLCVVVVHDLCRLCVQLVHDSVVNVCSNPHDDDDDDPSSLVSSQVVSVHDSVSNVPD